Protein AF-A0A952ZZS0-F1 (afdb_monomer)

Radius of gyration: 13.78 Å; Cα contacts (8 Å, |Δi|>4): 61; chains: 1; bounding box: 36×23×42 Å

Secondary structure (DSSP, 8-state):
-HHHHHHHHHHHHHHHHHHHHHHHHHTT-HHHHHHHHHH--TTTS-HHHHHHHHHHHGGGGGG-TTHHHHHHHHHHHHHTSTT--GGGGTT--

pLDDT: mean 91.55, std 8.98, range [62.78, 98.19]

Structure (mmCIF, N/CA/C/O backbone):
data_AF-A0A952ZZS0-F1
#
_entry.id   AF-A0A952ZZS0-F1
#
loop_
_atom_site.group_PDB
_atom_site.id
_atom_site.type_symbol
_atom_site.label_atom_id
_atom_site.label_alt_id
_atom_site.label_comp_id
_atom_site.label_asym_id
_atom_site.label_entity_id
_atom_site.label_seq_id
_atom_site.pdbx_PDB_ins_code
_atom_site.Cartn_x
_atom_site.Cartn_y
_atom_site.Cartn_z
_atom_site.occupancy
_atom_site.B_iso_or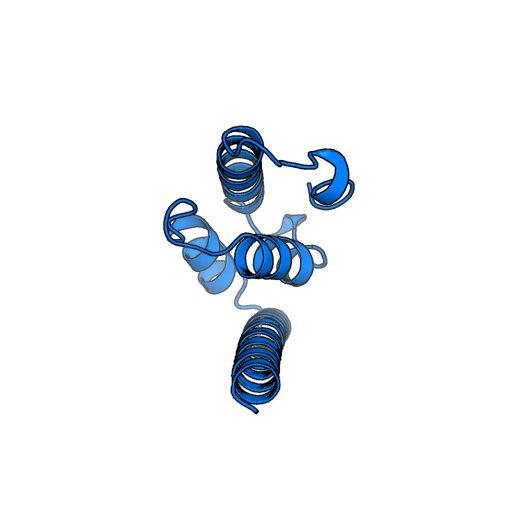_equiv
_atom_site.auth_seq_id
_atom_site.auth_comp_id
_atom_site.auth_asym_id
_atom_site.auth_atom_id
_atom_site.pdbx_PDB_model_num
ATOM 1 N N . MET A 1 1 ? -0.543 -6.631 -29.863 1.00 62.78 1 MET A N 1
ATOM 2 C CA . MET A 1 1 ? -1.884 -7.089 -29.418 1.00 62.78 1 MET A CA 1
ATOM 3 C C . MET A 1 1 ? -1.815 -7.607 -27.982 1.00 62.78 1 MET A C 1
ATOM 5 O O . MET A 1 1 ? -2.723 -7.309 -27.222 1.00 62.78 1 MET A O 1
ATOM 9 N N . GLU A 1 2 ? -0.722 -8.277 -27.597 1.00 65.25 2 GLU A N 1
ATOM 10 C CA . GLU A 1 2 ? -0.440 -8.716 -26.216 1.00 65.25 2 GLU A CA 1
ATOM 11 C C . GLU A 1 2 ? -0.242 -7.563 -25.218 1.00 65.25 2 GLU A C 1
ATOM 13 O O . GLU A 1 2 ? -0.897 -7.570 -24.183 1.00 65.25 2 GLU A O 1
ATOM 18 N N . GLU A 1 3 ? 0.523 -6.518 -25.558 1.00 69.12 3 GLU A N 1
ATOM 19 C CA . GLU A 1 3 ? 0.745 -5.365 -24.655 1.00 69.12 3 GLU A CA 1
ATOM 20 C C . GLU A 1 3 ? -0.561 -4.702 -24.180 1.00 69.12 3 GLU A C 1
ATOM 22 O O . GLU A 1 3 ? -0.736 -4.423 -22.998 1.00 69.12 3 GLU A O 1
ATOM 27 N N . LYS A 1 4 ? -1.539 -4.532 -25.083 1.00 70.31 4 LYS A N 1
ATOM 28 C CA . LYS A 1 4 ? -2.862 -3.990 -24.727 1.00 70.31 4 LYS A CA 1
ATOM 29 C C . LYS A 1 4 ? -3.643 -4.901 -23.779 1.00 70.31 4 LYS A C 1
ATOM 31 O O . LYS A 1 4 ? -4.438 -4.412 -22.986 1.00 70.31 4 LYS A O 1
ATOM 36 N N . MET A 1 5 ? -3.467 -6.219 -23.872 1.00 74.06 5 MET A N 1
ATOM 37 C CA . MET A 1 5 ? -4.163 -7.170 -23.002 1.00 74.06 5 MET A CA 1
ATOM 38 C C . MET A 1 5 ? -3.566 -7.168 -21.588 1.00 74.06 5 MET A C 1
ATOM 40 O O . MET A 1 5 ? -4.304 -7.236 -20.601 1.00 74.06 5 MET A O 1
ATOM 44 N N . GLU A 1 6 ? -2.240 -7.056 -21.484 1.00 72.62 6 GLU A N 1
ATOM 45 C CA . GLU A 1 6 ? -1.541 -6.930 -20.202 1.00 72.62 6 GLU A CA 1
ATOM 46 C C . GLU A 1 6 ? -1.895 -5.620 -19.490 1.00 72.62 6 GLU A C 1
ATOM 48 O O . GLU A 1 6 ? -2.207 -5.641 -18.298 1.00 72.62 6 GLU A O 1
ATOM 53 N N . GLU A 1 7 ? -1.959 -4.507 -20.225 1.00 76.56 7 GLU A N 1
ATOM 54 C CA . GLU A 1 7 ? -2.370 -3.201 -19.698 1.00 76.56 7 GLU A CA 1
ATOM 55 C C . GLU A 1 7 ? -3.805 -3.229 -19.144 1.00 76.56 7 GLU A C 1
ATOM 57 O O . GLU A 1 7 ? -4.040 -2.837 -18.000 1.00 76.56 7 GLU A O 1
ATOM 62 N N . ILE A 1 8 ? -4.755 -3.802 -19.896 1.00 82.12 8 ILE A N 1
ATOM 63 C CA . ILE A 1 8 ? -6.149 -3.979 -19.445 1.00 82.12 8 ILE A CA 1
ATOM 64 C C . ILE A 1 8 ? -6.217 -4.838 -18.175 1.00 82.12 8 ILE A C 1
ATOM 66 O O . ILE A 1 8 ? -7.041 -4.603 -17.288 1.00 82.12 8 ILE A O 1
ATOM 70 N N . THR A 1 9 ? -5.360 -5.852 -18.074 1.00 88.00 9 THR A N 1
ATOM 71 C CA . THR A 1 9 ? -5.325 -6.743 -16.910 1.00 88.00 9 THR A CA 1
ATOM 72 C C . THR A 1 9 ? -4.767 -6.033 -15.681 1.00 88.00 9 THR A C 1
ATOM 74 O O . THR A 1 9 ? -5.290 -6.218 -14.582 1.00 88.00 9 THR A O 1
ATOM 77 N N . LEU A 1 10 ? -3.733 -5.205 -15.847 1.00 89.12 10 LEU A N 1
ATOM 78 C CA . LEU A 1 10 ? -3.184 -4.392 -14.767 1.00 89.12 10 LEU A CA 1
ATOM 79 C C . LEU A 1 10 ? -4.197 -3.353 -14.282 1.00 89.12 10 LEU A C 1
ATOM 81 O O . LEU A 1 10 ? -4.415 -3.255 -13.078 1.00 89.12 10 LEU A O 1
ATOM 85 N N . GLN A 1 11 ? -4.856 -2.639 -15.197 1.00 91.81 11 GLN A N 1
ATOM 86 C CA . GLN A 1 11 ? -5.875 -1.649 -14.846 1.00 91.81 11 GLN A CA 1
ATOM 87 C C . GLN A 1 11 ? -6.982 -2.273 -13.990 1.00 91.81 11 GLN A C 1
ATOM 89 O O . GLN A 1 11 ? -7.266 -1.788 -12.902 1.00 91.81 11 GLN A O 1
ATOM 94 N N . ARG A 1 12 ? -7.517 -3.426 -14.407 1.00 93.31 12 ARG A N 1
ATOM 95 C CA . ARG A 1 12 ? -8.538 -4.146 -13.629 1.00 93.31 12 ARG A CA 1
ATOM 96 C C . ARG A 1 12 ? -8.055 -4.564 -12.243 1.00 93.31 12 ARG A C 1
ATOM 98 O O . ARG A 1 12 ? -8.832 -4.535 -11.297 1.00 93.31 12 ARG 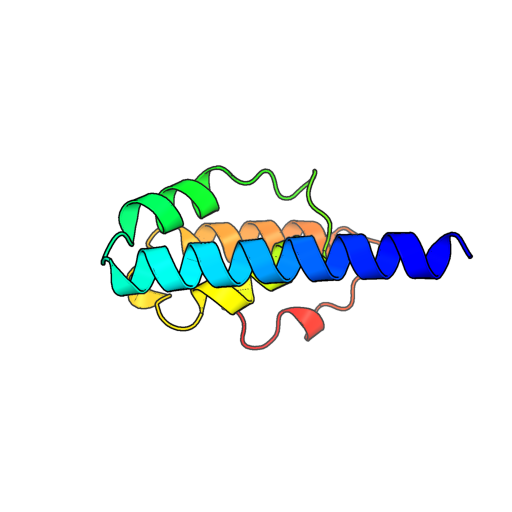A O 1
ATOM 105 N N . LYS A 1 13 ? -6.791 -4.978 -12.108 1.00 93.62 13 LYS A N 1
ATOM 106 C CA . LYS A 1 13 ? -6.214 -5.315 -10.796 1.00 93.62 13 LYS A CA 1
ATOM 107 C C . LYS A 1 13 ? -6.140 -4.093 -9.886 1.00 93.62 13 LYS A C 1
ATOM 109 O O . LYS A 1 13 ? -6.394 -4.225 -8.692 1.00 93.62 13 LYS A O 1
ATOM 114 N N . LEU A 1 14 ? -5.791 -2.934 -10.443 1.00 95.69 14 LEU A N 1
ATOM 115 C CA . LEU A 1 14 ? -5.755 -1.679 -9.702 1.00 95.69 14 LEU A CA 1
ATOM 116 C C . LEU A 1 14 ? -7.158 -1.259 -9.271 1.00 95.69 14 LEU A C 1
ATOM 118 O O . LEU A 1 14 ? -7.342 -0.981 -8.091 1.00 95.69 14 LEU A O 1
ATOM 122 N N . ASP A 1 15 ? -8.136 -1.295 -10.178 1.00 96.69 15 ASP A N 1
ATOM 123 C CA . ASP A 1 15 ? -9.531 -0.957 -9.870 1.00 96.69 15 ASP A CA 1
ATOM 124 C C . ASP A 1 15 ? -10.055 -1.817 -8.710 1.00 96.69 15 ASP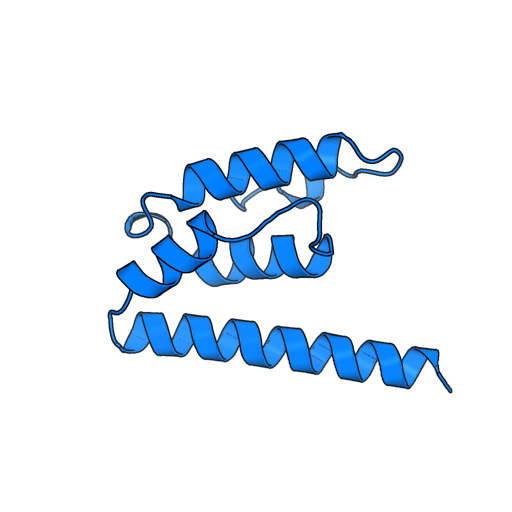 A C 1
ATOM 126 O O . ASP A 1 15 ? -10.506 -1.290 -7.698 1.00 96.69 15 ASP A O 1
ATOM 130 N N . VAL A 1 16 ? -9.861 -3.141 -8.782 1.00 96.62 16 VAL A N 1
ATOM 131 C CA . VAL A 1 16 ? -10.267 -4.071 -7.712 1.00 96.62 16 VAL A CA 1
ATOM 132 C C . VAL A 1 16 ? -9.584 -3.758 -6.377 1.00 96.62 16 VAL A C 1
ATOM 134 O O . VAL A 1 16 ? -10.216 -3.862 -5.328 1.00 96.62 16 VAL A O 1
ATOM 137 N N . LEU A 1 17 ? -8.300 -3.391 -6.388 1.00 97.06 17 LEU A N 1
ATOM 138 C CA . LEU A 1 17 ? -7.574 -3.025 -5.171 1.00 97.06 17 LEU A CA 1
ATOM 139 C C . LEU A 1 17 ? -8.132 -1.740 -4.553 1.00 97.06 17 LEU A C 1
ATOM 141 O O . LEU A 1 17 ? -8.340 -1.697 -3.338 1.00 97.06 17 LEU A O 1
ATOM 145 N N . TYR A 1 18 ? -8.345 -0.704 -5.367 1.00 97.50 18 TYR A N 1
ATOM 146 C CA . TYR A 1 18 ? -8.861 0.577 -4.889 1.00 97.50 18 TYR A CA 1
ATOM 147 C C . TYR A 1 18 ? -10.280 0.427 -4.348 1.00 97.50 18 TYR A C 1
ATOM 149 O O . TYR A 1 18 ? -10.530 0.869 -3.228 1.00 97.50 18 TYR A O 1
ATOM 157 N N . ASP A 1 19 ? -11.155 -0.264 -5.080 1.00 97.69 19 ASP A N 1
ATOM 158 C CA . ASP A 1 19 ? -12.532 -0.525 -4.660 1.00 97.69 19 ASP A CA 1
ATOM 159 C C . ASP A 1 19 ? -12.564 -1.303 -3.339 1.00 97.69 19 ASP A C 1
ATOM 161 O O . ASP A 1 19 ? -13.244 -0.906 -2.396 1.00 97.69 19 ASP A O 1
ATOM 165 N N . ALA A 1 20 ? -11.759 -2.364 -3.209 1.00 97.25 20 ALA A N 1
ATOM 166 C CA . ALA A 1 20 ? -11.733 -3.172 -1.991 1.00 97.25 20 ALA A CA 1
ATOM 167 C C . ALA A 1 20 ? -11.244 -2.389 -0.758 1.00 97.25 20 ALA A C 1
ATOM 169 O O . ALA A 1 20 ? -11.769 -2.570 0.347 1.00 97.25 20 ALA A O 1
ATOM 170 N N . ILE A 1 21 ? -10.236 -1.524 -0.916 1.00 97.75 21 ILE A N 1
ATOM 171 C CA . ILE A 1 21 ? -9.739 -0.684 0.184 1.00 97.75 21 ILE A CA 1
ATOM 172 C C . ILE A 1 21 ? -10.756 0.408 0.534 1.00 97.75 21 ILE A C 1
ATOM 174 O O . ILE A 1 21 ? -11.010 0.631 1.720 1.00 97.75 21 ILE A O 1
ATOM 178 N N . ASP A 1 22 ? -11.364 1.051 -0.464 1.00 97.50 22 ASP A N 1
ATOM 179 C CA . ASP A 1 22 ? -12.383 2.083 -0.260 1.00 97.50 22 ASP A CA 1
ATOM 180 C C . ASP A 1 22 ? -13.621 1.512 0.449 1.00 97.50 22 ASP A C 1
ATOM 182 O O . ASP A 1 22 ? -14.070 2.056 1.461 1.00 97.50 22 ASP A O 1
ATOM 186 N N . ASP A 1 23 ? -14.112 0.352 0.010 1.00 97.94 23 ASP A N 1
ATOM 187 C CA . ASP A 1 23 ? -15.221 -0.351 0.659 1.00 97.94 23 ASP A CA 1
ATOM 188 C C . ASP A 1 23 ? -14.886 -0.746 2.101 1.00 97.94 23 ASP A C 1
ATOM 190 O O . ASP A 1 23 ? -15.699 -0.541 3.009 1.00 97.94 23 ASP A O 1
ATOM 194 N N . SER A 1 24 ? -13.663 -1.227 2.351 1.00 98.06 24 SER A N 1
ATOM 195 C CA . SER A 1 24 ?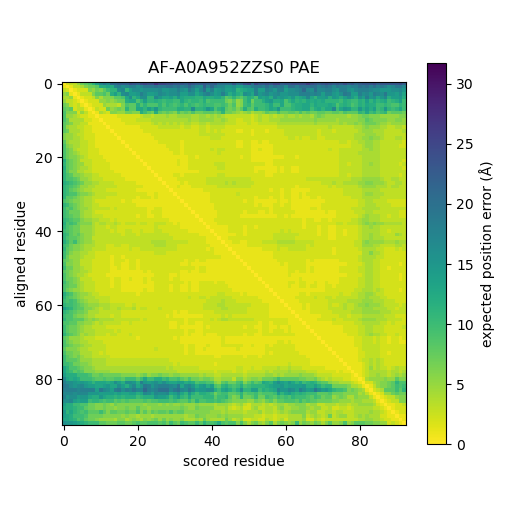 -13.203 -1.531 3.713 1.00 98.06 24 SER A CA 1
ATOM 196 C C . SER A 1 24 ? -13.195 -0.279 4.596 1.00 98.06 24 SER A C 1
ATOM 198 O O . SER A 1 24 ? -13.624 -0.324 5.750 1.00 98.06 24 SER A O 1
ATOM 200 N N . PHE A 1 25 ? -12.758 0.868 4.068 1.00 97.44 25 PHE A N 1
ATOM 201 C CA . PHE A 1 25 ? -12.760 2.131 4.807 1.00 97.44 25 PHE A CA 1
ATOM 202 C C . PHE A 1 25 ? -14.169 2.660 5.071 1.00 97.44 25 PHE A C 1
ATOM 204 O O . PHE A 1 25 ? -14.436 3.103 6.192 1.00 97.44 25 PHE A O 1
ATOM 211 N N . LYS A 1 26 ? -15.084 2.566 4.099 1.00 97.38 26 LYS A N 1
ATOM 212 C CA . LYS A 1 26 ? -16.504 2.916 4.282 1.00 97.38 26 LYS A CA 1
ATOM 213 C C . LYS A 1 26 ? -17.175 2.040 5.337 1.00 97.38 26 LYS A C 1
ATOM 215 O O . LYS A 1 26 ? -17.977 2.543 6.121 1.00 97.38 26 LYS A O 1
ATOM 220 N N . ALA A 1 27 ? -16.815 0.759 5.396 1.00 97.69 27 ALA A N 1
ATOM 221 C CA . ALA A 1 27 ? -17.290 -0.178 6.411 1.00 97.69 27 ALA A CA 1
ATOM 222 C C . ALA A 1 27 ? -16.621 0.010 7.789 1.00 97.69 27 ALA A C 1
ATOM 224 O O . ALA A 1 27 ? -17.039 -0.605 8.770 1.00 97.69 27 ALA A O 1
ATOM 225 N N . GLY A 1 28 ? -15.586 0.851 7.888 1.00 97.50 28 GLY A N 1
ATOM 226 C CA . GLY A 1 28 ? -14.810 1.051 9.111 1.00 97.50 28 GLY A CA 1
ATOM 227 C C . GLY A 1 28 ? -13.842 -0.090 9.439 1.00 97.50 28 GLY A C 1
ATOM 228 O O . GLY A 1 28 ? -13.288 -0.117 10.540 1.00 97.50 28 GLY A O 1
ATOM 229 N N . ASP A 1 29 ? -13.597 -1.007 8.502 1.00 97.38 29 ASP A N 1
ATOM 230 C CA . ASP A 1 29 ? -12.719 -2.163 8.681 1.00 97.38 29 ASP A CA 1
ATOM 231 C C . ASP A 1 29 ? -11.239 -1.820 8.431 1.00 97.38 29 ASP A C 1
ATOM 233 O O . ASP A 1 29 ? -10.545 -2.372 7.575 1.00 97.38 29 ASP A O 1
ATOM 237 N N . PHE A 1 30 ? -10.724 -0.874 9.218 1.00 97.69 30 PHE A N 1
ATOM 238 C CA . PHE A 1 30 ? -9.314 -0.476 9.160 1.00 97.69 30 PHE A CA 1
ATOM 239 C C . PHE A 1 30 ? -8.378 -1.617 9.569 1.00 97.69 30 PHE A C 1
ATOM 241 O O . PHE A 1 30 ? -7.252 -1.696 9.086 1.00 97.69 30 PHE A O 1
ATOM 248 N N . LYS A 1 31 ? -8.843 -2.522 10.438 1.00 97.62 31 LYS A N 1
ATOM 249 C CA . LYS A 1 31 ? -8.036 -3.624 10.968 1.00 97.62 31 LYS A CA 1
ATOM 250 C C . LYS A 1 31 ? -7.699 -4.647 9.887 1.00 97.62 31 LYS A C 1
ATOM 252 O O . LYS A 1 31 ? -6.566 -5.126 9.850 1.00 97.62 31 LYS A O 1
ATOM 257 N N . SER A 1 32 ? -8.644 -4.985 9.011 1.00 97.00 32 SER A N 1
ATOM 258 C CA . SER A 1 32 ? -8.367 -5.890 7.892 1.00 97.00 32 SER A CA 1
ATOM 259 C C . SER A 1 32 ? -7.367 -5.285 6.911 1.00 97.00 32 SER A C 1
ATOM 261 O O . SER A 1 32 ? -6.408 -5.960 6.536 1.00 97.00 32 SER A O 1
ATOM 263 N N . VAL A 1 33 ? -7.517 -4.000 6.567 1.00 97.88 33 VAL A N 1
ATOM 264 C CA . VAL A 1 33 ? -6.565 -3.292 5.692 1.00 97.88 33 VAL A CA 1
ATOM 265 C C . VAL A 1 33 ? -5.174 -3.215 6.329 1.00 97.88 33 VAL A C 1
ATOM 267 O O . VAL A 1 33 ? -4.168 -3.458 5.668 1.00 97.88 33 VAL A O 1
ATOM 270 N N . ASP A 1 34 ? -5.090 -2.941 7.628 1.00 98.19 34 ASP A N 1
ATOM 271 C CA . ASP A 1 34 ? -3.812 -2.877 8.338 1.00 98.19 34 ASP A CA 1
ATOM 272 C C . ASP A 1 34 ? -3.101 -4.245 8.387 1.00 98.19 34 ASP A C 1
ATOM 274 O O . ASP A 1 34 ? -1.896 -4.354 8.135 1.00 98.19 34 ASP A O 1
ATOM 278 N N . ASN A 1 35 ? -3.858 -5.323 8.615 1.00 97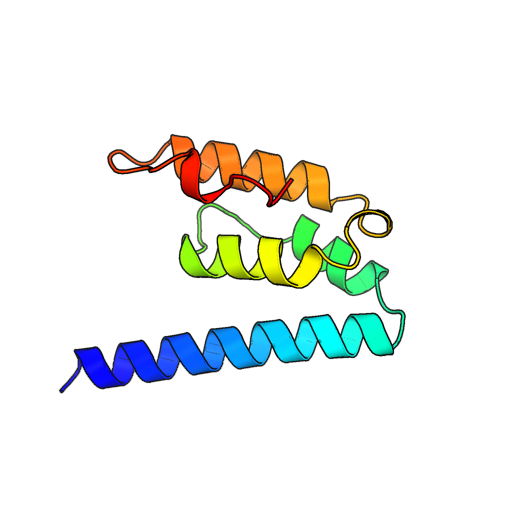.62 35 ASN A N 1
ATOM 279 C CA . ASN A 1 35 ? -3.337 -6.690 8.555 1.00 97.62 35 ASN A CA 1
ATOM 280 C C . ASN A 1 35 ? -2.898 -7.091 7.141 1.00 97.62 35 ASN A C 1
ATOM 282 O O . ASN A 1 35 ? -1.886 -7.781 6.995 1.00 97.62 35 ASN A O 1
ATOM 286 N N . LEU A 1 36 ? -3.619 -6.646 6.108 1.00 96.94 36 LEU A N 1
ATOM 287 C CA . LEU A 1 36 ? -3.211 -6.819 4.715 1.00 96.94 36 LEU A CA 1
ATOM 288 C C . LEU A 1 36 ? -1.835 -6.182 4.488 1.00 96.94 36 LEU A C 1
ATOM 290 O O . LEU A 1 36 ? -0.913 -6.869 4.049 1.00 96.94 36 LEU A O 1
ATOM 294 N N . LEU A 1 37 ? -1.653 -4.912 4.871 1.00 97.56 37 LEU A N 1
ATOM 295 C CA . LEU A 1 37 ? -0.368 -4.214 4.731 1.00 97.56 37 LEU A CA 1
ATOM 296 C C . LEU A 1 37 ? 0.771 -4.925 5.463 1.00 97.56 37 LEU A C 1
ATOM 298 O O . LEU A 1 37 ? 1.889 -4.999 4.950 1.00 97.56 37 LEU A O 1
ATOM 302 N N . LYS A 1 38 ? 0.500 -5.477 6.648 1.00 97.69 38 LYS A N 1
ATOM 303 C CA . LYS A 1 38 ? 1.464 -6.287 7.399 1.00 97.69 38 LYS A CA 1
ATOM 304 C C . LYS A 1 38 ? 1.872 -7.548 6.628 1.00 97.69 38 LYS A C 1
ATOM 306 O O . LYS A 1 38 ? 3.062 -7.868 6.577 1.00 97.69 38 LYS A O 1
ATOM 311 N N . GLY A 1 39 ? 0.906 -8.232 6.017 1.00 96.88 39 GLY A N 1
ATOM 312 C CA . GLY A 1 39 ? 1.084 -9.519 5.344 1.00 96.88 39 GLY A CA 1
ATOM 313 C C . GLY A 1 39 ? 1.739 -9.467 3.961 1.00 96.88 39 GLY A C 1
ATOM 314 O O . GLY A 1 39 ? 2.282 -10.481 3.531 1.00 96.88 39 GLY A O 1
ATOM 315 N N . ILE A 1 40 ? 1.727 -8.318 3.276 1.00 96.69 40 ILE A N 1
ATOM 316 C CA . ILE A 1 40 ? 2.312 -8.198 1.930 1.00 96.69 40 ILE A CA 1
ATOM 317 C C . ILE A 1 40 ? 3.822 -8.489 1.951 1.00 96.69 40 ILE A C 1
ATOM 319 O O . ILE A 1 40 ? 4.586 -7.886 2.714 1.00 96.69 40 ILE A O 1
ATOM 323 N N . ASP A 1 41 ? 4.252 -9.390 1.064 1.00 96.38 41 ASP A N 1
ATOM 324 C CA . ASP A 1 41 ? 5.658 -9.661 0.759 1.00 96.38 41 ASP A CA 1
ATOM 325 C C . ASP A 1 41 ? 6.133 -8.724 -0.359 1.00 96.38 41 ASP A C 1
ATOM 327 O O . ASP A 1 41 ? 5.930 -8.981 -1.546 1.00 96.38 41 ASP A O 1
ATOM 331 N N . VAL A 1 42 ? 6.783 -7.623 0.027 1.00 95.62 42 VAL A N 1
ATOM 332 C CA . VAL A 1 42 ? 7.186 -6.556 -0.905 1.00 95.62 42 VAL A CA 1
ATOM 333 C C . VAL A 1 42 ? 8.127 -7.026 -2.019 1.00 95.62 42 VAL A C 1
ATOM 335 O O . VAL A 1 42 ? 8.162 -6.410 -3.076 1.00 95.62 42 VAL A O 1
ATOM 338 N N . LYS A 1 43 ? 8.851 -8.135 -1.822 1.00 94.00 43 LYS A N 1
ATOM 339 C CA . LYS A 1 43 ? 9.806 -8.665 -2.809 1.00 94.00 43 LYS A CA 1
ATOM 340 C C . LYS A 1 43 ? 9.127 -9.372 -3.978 1.00 94.00 43 LYS A C 1
ATOM 342 O O . LYS A 1 43 ? 9.724 -9.513 -5.041 1.00 94.00 43 LYS A O 1
ATOM 347 N N . LYS A 1 44 ? 7.906 -9.867 -3.766 1.00 93.94 44 LYS A N 1
ATOM 348 C CA . LYS A 1 44 ? 7.126 -10.600 -4.776 1.00 93.94 44 LYS A CA 1
ATOM 349 C C . LYS A 1 44 ? 6.143 -9.710 -5.519 1.00 93.94 44 LYS A C 1
ATOM 351 O O . LYS A 1 44 ? 5.605 -10.123 -6.542 1.00 93.94 44 LYS A O 1
ATOM 356 N N . GLU A 1 45 ? 5.920 -8.505 -5.013 1.00 93.44 45 GLU A N 1
ATOM 357 C CA . GLU A 1 45 ? 5.004 -7.551 -5.609 1.00 93.44 45 GLU A CA 1
ATOM 358 C C . GLU A 1 45 ? 5.693 -6.658 -6.643 1.00 93.44 45 GLU A C 1
ATOM 360 O O . GLU A 1 45 ? 6.870 -6.285 -6.543 1.00 93.44 45 GLU A O 1
ATOM 365 N N . SER A 1 46 ? 4.924 -6.288 -7.665 1.00 92.25 46 SER A N 1
ATOM 366 C CA . SER A 1 46 ? 5.363 -5.280 -8.629 1.00 92.25 46 SER A CA 1
ATOM 367 C C . SER A 1 46 ? 5.396 -3.895 -7.977 1.00 92.25 46 SER A C 1
ATOM 369 O O . SER A 1 46 ? 4.592 -3.602 -7.090 1.00 92.25 46 SER A O 1
ATOM 371 N N . VAL A 1 47 ? 6.278 -3.007 -8.453 1.00 91.81 47 VAL A N 1
ATOM 372 C CA . VAL A 1 47 ? 6.352 -1.622 -7.947 1.00 91.81 47 VAL A CA 1
ATOM 373 C C . VAL A 1 47 ? 4.994 -0.932 -8.059 1.00 91.81 47 VAL A C 1
ATOM 375 O O . VAL A 1 47 ? 4.555 -0.303 -7.104 1.00 91.81 47 VAL A O 1
ATOM 378 N N . THR A 1 48 ? 4.296 -1.109 -9.182 1.00 92.94 48 THR A N 1
ATOM 379 C CA . THR A 1 48 ? 2.970 -0.524 -9.410 1.00 92.94 48 THR A CA 1
ATOM 380 C C . THR A 1 48 ? 1.966 -0.930 -8.335 1.00 92.94 48 THR A C 1
ATOM 382 O O . THR A 1 48 ? 1.260 -0.073 -7.814 1.00 92.94 48 THR A O 1
ATOM 385 N N . MET A 1 49 ? 1.934 -2.209 -7.949 1.00 95.38 49 MET A N 1
ATOM 386 C CA . MET A 1 49 ? 1.039 -2.678 -6.886 1.00 95.38 49 MET A CA 1
ATOM 387 C C . MET A 1 49 ? 1.437 -2.113 -5.520 1.00 95.38 49 MET A C 1
ATOM 389 O O . MET A 1 49 ? 0.573 -1.666 -4.773 1.00 95.38 49 MET A O 1
ATOM 393 N N . LEU A 1 50 ? 2.735 -2.067 -5.201 1.00 95.44 50 LEU A N 1
ATOM 394 C CA . LEU A 1 50 ? 3.221 -1.475 -3.948 1.00 95.44 50 LEU A CA 1
ATOM 395 C C . LEU A 1 50 ? 2.832 0.001 -3.815 1.00 95.44 50 LEU A C 1
ATOM 397 O O . LEU A 1 50 ? 2.376 0.423 -2.751 1.00 95.44 50 LEU A O 1
ATOM 401 N N . LEU A 1 51 ? 2.967 0.766 -4.900 1.00 95.06 51 LEU A N 1
ATOM 402 C CA . LEU A 1 51 ? 2.520 2.155 -4.955 1.00 95.06 51 LEU A CA 1
ATOM 403 C C . LEU A 1 51 ? 1.004 2.248 -4.799 1.00 95.06 51 LEU A C 1
ATOM 405 O O . LEU A 1 51 ? 0.540 3.042 -3.990 1.00 95.06 51 LEU A O 1
ATOM 409 N N . ALA A 1 52 ? 0.241 1.392 -5.482 1.00 96.50 52 ALA A N 1
ATOM 410 C CA . ALA A 1 52 ? -1.213 1.365 -5.362 1.00 96.50 52 ALA A CA 1
ATOM 411 C C . ALA A 1 52 ? -1.673 1.120 -3.916 1.00 96.50 52 ALA A C 1
ATOM 413 O O . ALA A 1 52 ? -2.528 1.851 -3.424 1.00 96.50 52 ALA A O 1
ATOM 414 N N . TYR A 1 53 ? -1.057 0.180 -3.188 1.00 97.62 53 TYR A N 1
ATOM 415 C CA . TYR A 1 53 ? -1.348 -0.024 -1.763 1.00 97.62 53 TYR A CA 1
ATOM 416 C C . TYR A 1 53 ? -1.045 1.221 -0.919 1.00 97.62 53 TYR A C 1
ATOM 418 O O . TYR A 1 53 ? -1.846 1.600 -0.061 1.00 97.62 53 TYR A O 1
ATOM 426 N N . LEU A 1 54 ? 0.098 1.880 -1.139 1.00 97.38 54 LEU A N 1
ATOM 427 C CA . LEU A 1 54 ? 0.453 3.096 -0.403 1.00 97.38 54 LEU A CA 1
ATOM 428 C C . LEU A 1 54 ? -0.510 4.249 -0.703 1.00 97.38 54 LEU A C 1
ATOM 430 O O . LEU A 1 54 ? -0.946 4.929 0.229 1.00 97.38 54 LEU A O 1
ATOM 434 N N . THR A 1 55 ? -0.869 4.442 -1.969 1.00 97.00 55 THR A N 1
ATOM 435 C CA . THR A 1 55 ? -1.802 5.478 -2.417 1.00 97.00 55 THR A CA 1
ATOM 436 C C . THR A 1 55 ? -3.206 5.226 -1.881 1.00 97.00 55 THR A C 1
ATOM 438 O O . THR A 1 55 ? -3.776 6.109 -1.242 1.00 97.00 55 THR A O 1
ATOM 441 N N . ALA A 1 56 ? -3.741 4.015 -2.058 1.00 97.50 56 ALA A N 1
ATOM 442 C CA . ALA A 1 56 ? -5.087 3.649 -1.617 1.00 97.50 56 ALA A CA 1
ATOM 443 C C . ALA A 1 56 ? -5.268 3.809 -0.102 1.00 97.50 56 ALA A C 1
ATOM 445 O O . ALA A 1 56 ? -6.338 4.180 0.371 1.00 97.50 56 ALA A O 1
ATOM 446 N N . THR A 1 57 ? -4.209 3.573 0.675 1.00 97.75 57 THR A N 1
ATOM 447 C CA . THR A 1 57 ? -4.259 3.655 2.141 1.00 97.75 57 THR A CA 1
ATOM 448 C C . THR A 1 57 ? -3.901 5.026 2.710 1.00 97.75 57 THR A C 1
ATOM 450 O O . THR A 1 57 ? -4.043 5.247 3.915 1.00 97.75 57 THR A O 1
ATOM 453 N N . LEU A 1 58 ? -3.457 5.967 1.872 1.00 96.50 58 LEU A N 1
ATOM 454 C CA . LEU A 1 58 ? -3.057 7.309 2.295 1.00 96.50 58 LEU A CA 1
ATOM 455 C C . LEU A 1 58 ? -4.175 8.08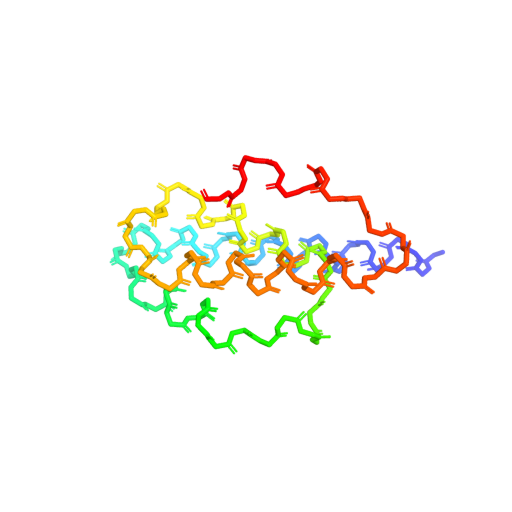0 3.033 1.00 96.50 58 LEU A C 1
ATOM 457 O O . LEU A 1 58 ? -3.872 8.657 4.083 1.00 96.50 58 LEU A O 1
ATOM 461 N N . PRO A 1 59 ? -5.454 8.057 2.590 1.00 95.62 59 PRO A N 1
ATOM 462 C CA . PRO A 1 59 ? -6.531 8.813 3.238 1.00 95.62 59 PRO A CA 1
ATOM 463 C C . PRO A 1 59 ? -6.837 8.387 4.675 1.00 95.62 59 PRO A C 1
ATOM 465 O O . PRO A 1 59 ? -7.455 9.149 5.408 1.00 95.62 59 PRO A O 1
ATOM 468 N N . ALA A 1 60 ? -6.426 7.185 5.087 1.00 96.25 60 ALA A N 1
ATOM 469 C CA . ALA A 1 60 ? -6.670 6.654 6.427 1.00 96.25 60 ALA A CA 1
ATOM 470 C C . ALA A 1 60 ? -5.373 6.288 7.162 1.00 96.25 60 ALA A C 1
ATOM 472 O O . ALA A 1 60 ? -5.407 5.534 8.135 1.00 96.25 60 ALA A O 1
ATOM 473 N N . LYS A 1 61 ? -4.223 6.823 6.730 1.00 95.69 61 LYS A N 1
ATOM 474 C CA . LYS A 1 61 ? -2.899 6.414 7.226 1.00 95.69 61 LYS A CA 1
ATOM 475 C C . LYS A 1 61 ? -2.741 6.455 8.747 1.00 95.69 61 LYS A C 1
ATOM 477 O O . LYS A 1 61 ? -2.057 5.611 9.309 1.00 95.69 61 LYS A O 1
ATOM 482 N N . TRP A 1 62 ? -3.406 7.393 9.423 1.00 95.69 62 TRP A N 1
ATOM 483 C CA . TRP A 1 62 ? -3.359 7.533 10.884 1.00 95.69 62 TRP A CA 1
ATOM 484 C C . TRP A 1 62 ? -4.112 6.433 11.648 1.00 95.69 62 TRP A C 1
ATOM 486 O O . TRP A 1 62 ? -3.977 6.349 12.864 1.00 95.69 62 TRP A O 1
ATOM 496 N N . LYS A 1 63 ? -4.911 5.605 10.963 1.00 96.56 63 LYS A N 1
ATOM 497 C CA . LYS A 1 63 ? -5.623 4.452 11.540 1.00 96.56 63 LYS A CA 1
ATOM 498 C C . LYS A 1 63 ? -4.937 3.111 11.258 1.00 96.56 63 LYS A C 1
ATOM 500 O O . LYS A 1 63 ? -5.441 2.083 11.696 1.00 96.56 63 LYS A O 1
ATOM 505 N N . LEU A 1 64 ? -3.836 3.115 10.506 1.00 97.25 64 LEU A N 1
ATOM 506 C CA . LEU A 1 64 ? -3.157 1.914 10.020 1.00 97.25 64 LEU A CA 1
ATOM 507 C C . LEU A 1 64 ? -1.773 1.811 10.669 1.00 97.25 64 LEU A C 1
ATOM 509 O O . LEU A 1 64 ? -0.785 2.342 10.156 1.00 97.25 64 L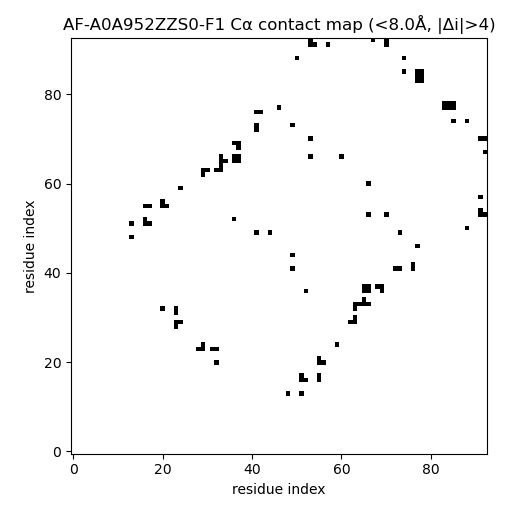EU A O 1
ATOM 513 N N . GLU A 1 65 ? -1.710 1.154 11.826 1.00 97.31 65 GLU A N 1
ATOM 514 C CA . GLU A 1 65 ? -0.505 1.057 12.659 1.00 97.31 65 GLU A CA 1
ATOM 515 C C . GLU A 1 65 ? 0.697 0.466 11.904 1.00 97.31 65 GLU A C 1
ATOM 517 O O . GLU A 1 65 ? 1.833 0.919 12.070 1.00 97.31 65 GLU A O 1
ATOM 522 N N . HIS A 1 66 ? 0.462 -0.510 11.024 1.00 97.94 66 HIS A N 1
ATOM 523 C CA . HIS A 1 66 ? 1.511 -1.181 10.261 1.00 97.94 66 HIS A CA 1
ATOM 524 C C . HIS A 1 66 ? 1.875 -0.444 8.966 1.00 97.94 66 HIS A C 1
ATOM 526 O O . HIS A 1 66 ? 2.872 -0.806 8.331 1.00 97.94 66 HIS A O 1
ATOM 532 N N . ARG A 1 67 ? 1.145 0.612 8.572 1.00 97.38 67 ARG A N 1
ATOM 533 C CA . ARG A 1 67 ? 1.399 1.330 7.311 1.00 97.38 67 ARG A CA 1
ATOM 534 C C . ARG A 1 67 ? 2.794 1.940 7.255 1.00 97.38 67 ARG A C 1
ATOM 536 O O . ARG A 1 67 ? 3.456 1.828 6.228 1.00 97.38 67 ARG A O 1
ATOM 543 N N . LYS A 1 68 ? 3.281 2.518 8.357 1.00 96.56 68 LYS A N 1
ATOM 544 C CA . LYS A 1 68 ? 4.651 3.057 8.422 1.00 96.56 68 LYS A CA 1
ATOM 545 C C . LYS A 1 68 ? 5.698 1.963 8.192 1.00 96.56 68 LYS A C 1
ATOM 547 O O . LYS A 1 68 ? 6.643 2.154 7.434 1.00 96.56 68 LYS A O 1
ATOM 552 N N . GLY A 1 69 ? 5.514 0.796 8.813 1.00 96.88 69 GLY A N 1
ATOM 553 C CA . GLY A 1 69 ? 6.392 -0.356 8.601 1.00 96.88 69 GLY A CA 1
ATOM 554 C C . GLY A 1 69 ? 6.326 -0.876 7.164 1.00 96.88 69 GLY A C 1
ATOM 555 O O . GLY A 1 69 ? 7.351 -1.214 6.578 1.00 96.88 69 GLY A O 1
ATOM 556 N N . PHE A 1 70 ? 5.134 -0.894 6.567 1.00 97.81 70 PHE A N 1
ATOM 557 C CA . PHE A 1 70 ? 4.958 -1.229 5.159 1.00 97.81 70 PHE A CA 1
ATOM 558 C C . PHE A 1 70 ? 5.686 -0.241 4.235 1.00 97.81 70 PHE A C 1
ATOM 560 O O . PHE A 1 70 ? 6.452 -0.693 3.387 1.00 97.81 70 PHE A O 1
ATOM 567 N N . PHE A 1 71 ? 5.543 1.071 4.448 1.00 97.25 71 PHE A N 1
ATOM 568 C CA . PHE A 1 71 ? 6.255 2.100 3.681 1.00 97.25 71 PHE A CA 1
ATOM 569 C C . PHE A 1 71 ? 7.773 1.894 3.708 1.00 97.25 71 PHE A C 1
ATOM 571 O O . PHE A 1 71 ? 8.404 1.874 2.655 1.00 97.25 71 PHE A O 1
ATOM 578 N N . GLU A 1 72 ? 8.368 1.654 4.880 1.00 96.19 72 GLU A N 1
ATOM 579 C CA . GLU A 1 72 ? 9.816 1.420 4.972 1.00 96.19 72 GLU A CA 1
ATOM 580 C C . GLU A 1 72 ? 10.256 0.146 4.239 1.00 96.19 72 GLU A C 1
ATOM 582 O O . GLU A 1 72 ? 11.288 0.150 3.565 1.00 96.19 72 GLU A O 1
ATOM 587 N N . ARG A 1 73 ? 9.462 -0.935 4.297 1.00 96.56 73 ARG A N 1
ATOM 588 C CA . ARG A 1 73 ? 9.742 -2.154 3.518 1.00 96.56 73 ARG A CA 1
ATOM 589 C C . ARG A 1 73 ? 9.703 -1.880 2.014 1.00 96.56 73 ARG A C 1
ATOM 591 O O . ARG A 1 73 ? 10.608 -2.309 1.303 1.00 96.56 73 ARG A O 1
ATOM 598 N N . VAL A 1 74 ? 8.698 -1.141 1.536 1.00 95.75 74 VAL A N 1
ATOM 599 C CA . VAL A 1 74 ? 8.586 -0.736 0.123 1.00 95.75 74 VAL A CA 1
ATOM 600 C C . VAL A 1 74 ? 9.762 0.149 -0.285 1.00 95.75 74 VAL A C 1
ATOM 602 O O . VAL A 1 74 ? 10.362 -0.062 -1.337 1.00 95.75 74 VAL A O 1
ATOM 605 N N . ARG A 1 75 ? 10.143 1.107 0.562 1.00 94.25 75 ARG A N 1
ATOM 606 C CA . ARG A 1 75 ? 11.266 2.014 0.320 1.00 94.25 75 ARG A CA 1
ATOM 607 C C . ARG A 1 75 ? 12.589 1.276 0.172 1.00 94.25 75 ARG A C 1
ATOM 609 O O . ARG A 1 75 ? 13.359 1.596 -0.736 1.00 94.25 75 ARG A O 1
ATOM 616 N N . GLN A 1 76 ? 12.855 0.307 1.045 1.00 93.06 76 GLN A N 1
ATOM 617 C CA . GLN A 1 76 ? 14.053 -0.531 0.978 1.00 93.06 76 GLN A CA 1
ATOM 618 C C . GLN A 1 76 ? 14.065 -1.382 -0.293 1.00 93.06 76 GLN A C 1
ATOM 620 O O . GLN A 1 76 ? 15.070 -1.400 -0.999 1.00 93.06 76 GLN A O 1
ATOM 625 N N . GLU A 1 77 ? 12.940 -2.027 -0.606 1.00 92.44 77 GLU A N 1
ATOM 626 C CA . GLU A 1 77 ? 12.788 -2.853 -1.803 1.00 92.44 77 GLU A CA 1
ATOM 627 C C . GLU A 1 77 ? 13.013 -2.043 -3.082 1.00 92.44 77 GLU A C 1
ATOM 629 O O . GLU A 1 77 ? 13.862 -2.407 -3.892 1.00 92.44 77 GLU A O 1
ATOM 634 N N . ILE A 1 78 ? 12.332 -0.905 -3.244 1.00 90.50 78 ILE A N 1
ATOM 635 C CA . ILE A 1 78 ? 12.509 -0.046 -4.420 1.00 90.50 78 ILE A CA 1
ATOM 636 C C . ILE A 1 78 ? 13.955 0.431 -4.501 1.00 90.50 78 ILE A C 1
ATOM 638 O O . ILE A 1 78 ? 14.568 0.263 -5.544 1.00 90.50 78 ILE A O 1
ATOM 642 N N . SER A 1 79 ? 14.537 0.923 -3.403 1.00 88.38 79 SER A N 1
ATOM 643 C CA . SER A 1 79 ? 15.925 1.418 -3.383 1.00 88.38 79 SER A CA 1
ATOM 644 C C . SER A 1 79 ? 16.979 0.360 -3.723 1.00 88.38 79 SER A C 1
ATOM 646 O O . SER A 1 79 ? 18.115 0.724 -4.016 1.00 88.38 79 SER A O 1
ATOM 648 N N . SER A 1 80 ? 16.638 -0.927 -3.630 1.00 87.62 80 SER A N 1
ATOM 649 C CA . SER A 1 80 ? 17.535 -2.031 -3.976 1.00 87.62 80 SER A CA 1
ATOM 650 C C . SER A 1 80 ? 17.577 -2.336 -5.479 1.00 87.62 80 SER A C 1
ATOM 652 O O . SER A 1 80 ? 18.450 -3.080 -5.925 1.00 87.62 80 SER A O 1
ATOM 654 N N . ARG A 1 81 ? 16.661 -1.761 -6.272 1.00 84.25 81 ARG A N 1
ATOM 655 C CA . ARG A 1 81 ? 16.562 -2.006 -7.716 1.00 84.25 81 ARG A CA 1
ATOM 656 C C . ARG A 1 81 ? 17.478 -1.043 -8.492 1.00 84.25 81 ARG A C 1
ATOM 658 O O . ARG A 1 81 ? 17.494 0.146 -8.180 1.00 84.25 81 ARG A O 1
ATOM 665 N N . PRO A 1 82 ? 18.215 -1.515 -9.514 1.00 73.81 82 PRO A N 1
ATOM 666 C CA . PRO A 1 82 ? 19.226 -0.714 -10.218 1.00 73.81 82 PRO A CA 1
ATOM 667 C C . PRO A 1 82 ? 18.679 0.554 -10.900 1.00 73.81 82 PRO A C 1
ATOM 669 O O . PRO A 1 82 ? 19.392 1.550 -10.952 1.00 73.81 82 PRO A O 1
ATOM 672 N N . ASP A 1 83 ? 17.407 0.559 -11.317 1.00 71.56 83 ASP A N 1
ATOM 673 C CA . ASP A 1 83 ? 16.744 1.698 -11.982 1.00 71.56 83 ASP A CA 1
ATOM 674 C C . ASP A 1 83 ? 15.759 2.451 -11.068 1.00 71.56 83 ASP A C 1
ATOM 676 O O . ASP A 1 83 ? 14.793 3.072 -11.518 1.00 71.56 83 ASP A O 1
ATOM 680 N N . SER A 1 84 ? 15.938 2.358 -9.748 1.00 67.69 84 SER A N 1
ATOM 681 C CA . SER A 1 84 ? 14.959 2.893 -8.806 1.00 67.69 84 SER A CA 1
ATOM 682 C C . SER A 1 84 ? 14.942 4.422 -8.776 1.00 67.69 84 SER A C 1
ATOM 684 O O . SER A 1 84 ? 15.892 5.056 -8.308 1.00 67.69 84 SER A O 1
ATOM 686 N N . ASN A 1 85 ? 13.828 5.024 -9.193 1.00 75.62 85 ASN A N 1
ATOM 687 C CA . ASN A 1 85 ? 13.557 6.430 -8.924 1.00 75.62 85 ASN A CA 1
ATOM 688 C C . ASN A 1 85 ? 12.955 6.565 -7.517 1.00 75.62 85 ASN A C 1
ATOM 690 O O . ASN A 1 85 ? 11.767 6.319 -7.320 1.00 75.62 85 ASN A O 1
ATOM 694 N N . LYS A 1 86 ? 13.775 6.938 -6.528 1.00 69.75 86 LYS A N 1
ATOM 695 C CA . LYS A 1 86 ? 13.336 7.099 -5.129 1.00 69.75 86 LYS A CA 1
ATOM 696 C C . LYS A 1 86 ? 12.276 8.189 -4.955 1.00 69.75 86 LYS A C 1
ATOM 698 O O . LYS A 1 86 ? 11.508 8.119 -3.997 1.00 69.75 86 LYS A O 1
ATOM 703 N N . ASP A 1 87 ? 12.192 9.133 -5.889 1.00 81.50 87 ASP A N 1
ATOM 704 C CA . ASP A 1 87 ? 11.220 10.225 -5.836 1.00 81.50 87 ASP A CA 1
ATOM 705 C C . ASP A 1 87 ? 9.784 9.728 -6.043 1.00 81.50 87 ASP A C 1
ATOM 707 O O . ASP A 1 87 ? 8.839 10.401 -5.638 1.00 81.50 87 ASP A O 1
ATOM 711 N N . ILE A 1 88 ? 9.599 8.512 -6.580 1.00 85.19 88 ILE A N 1
ATOM 712 C CA . ILE A 1 88 ? 8.273 7.907 -6.780 1.00 85.19 88 ILE A CA 1
ATOM 713 C C . ILE A 1 88 ? 7.516 7.643 -5.468 1.00 85.19 88 ILE A C 1
ATOM 715 O O . ILE A 1 88 ? 6.306 7.441 -5.484 1.00 85.19 88 ILE A O 1
ATOM 719 N N . LEU A 1 89 ? 8.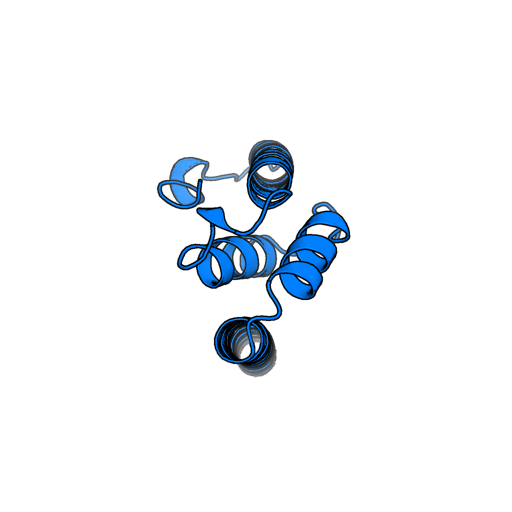220 7.636 -4.331 1.00 88.25 89 LEU A N 1
ATOM 720 C CA . LEU A 1 89 ? 7.632 7.455 -3.001 1.00 88.25 89 LEU A CA 1
ATOM 721 C C . LEU A 1 89 ? 7.324 8.769 -2.280 1.00 88.25 89 LEU A C 1
ATOM 723 O O . LEU A 1 89 ? 6.775 8.737 -1.180 1.00 88.25 89 LEU A O 1
ATOM 727 N N . SER A 1 90 ? 7.691 9.909 -2.865 1.00 86.81 90 SER A N 1
ATOM 728 C CA 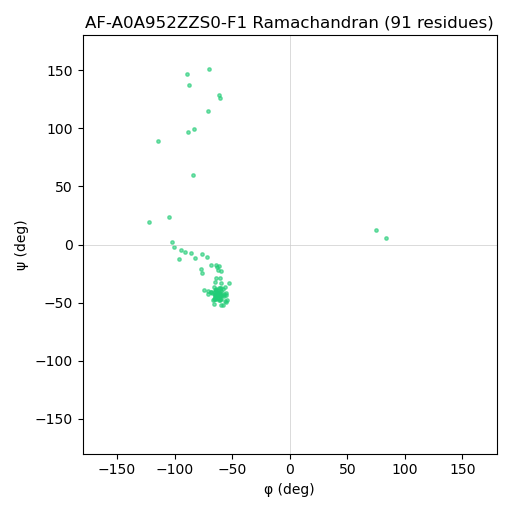. SER A 1 90 ? 7.491 11.216 -2.246 1.00 86.81 90 SER A CA 1
ATOM 729 C C . SER A 1 90 ? 6.003 11.485 -1.997 1.00 86.81 90 SER A C 1
ATOM 731 O O . SER A 1 90 ? 5.190 11.388 -2.917 1.00 86.81 90 SER A O 1
ATOM 733 N N . GLY A 1 91 ? 5.638 11.813 -0.754 1.00 88.44 91 GLY A N 1
ATOM 734 C CA . GLY A 1 91 ? 4.258 12.101 -0.356 1.00 88.44 91 GLY A CA 1
ATOM 735 C C . GLY A 1 91 ? 3.413 10.865 -0.032 1.00 88.44 91 GLY A C 1
ATOM 736 O O . GLY A 1 91 ? 2.212 11.003 0.214 1.00 88.44 91 GLY A O 1
ATOM 737 N N . LEU A 1 92 ? 4.010 9.667 -0.022 1.00 89.94 92 LEU A N 1
ATOM 738 C CA . LEU A 1 92 ? 3.330 8.410 0.303 1.00 89.94 92 LEU A CA 1
ATOM 739 C C . LEU A 1 92 ? 3.617 7.898 1.725 1.00 89.94 92 LEU A C 1
ATOM 741 O O . LEU A 1 92 ? 3.096 6.842 2.100 1.00 89.94 92 LEU A O 1
ATOM 745 N N . GLU A 1 93 ? 4.387 8.628 2.534 1.00 84.00 93 GLU A N 1
ATOM 746 C CA . GLU A 1 93 ? 4.715 8.284 3.928 1.00 84.00 93 GLU A CA 1
ATOM 747 C C . GLU A 1 93 ? 3.541 8.350 4.922 1.00 84.00 93 GLU A C 1
ATOM 749 O O . GLU A 1 93 ? 2.661 9.248 4.848 1.00 84.00 93 GLU A O 1
#

Sequence (93 aa):
MEEKMEEITLQRKLDVLYDAIDDSFKAGDFKSVDNLLKGIDVKKESVTMLLAYLTATLPAKWKLEHRKGFFERVRQEISSRPDSNKDILSGLE

Mean predicted aligned error: 4.28 Å

Nearest PDB structures (foldseek):
  5vbg-assembly1_A  TM=5.099E-01  e=4.522E+00  Haemophilus influenzae Rd KW20

Foldseek 3Di:
DVVVVVVVVVVVVLVVLLVVLVVCVVVVVLVVLLVVLVPDDLLPDDLVVLLSSLVSCLVPVVSRPCSVVSLVNNLVNLVVDPPRDSCSCPPSD

Solvent-accessible surface area (backbone atoms only — not comparable to full-atom values): 5468 Å² total; per-residue (Å²): 118,64,68,63,53,54,50,55,51,50,51,53,53,49,52,54,51,47,51,53,51,50,51,30,56,76,71,64,41,43,66,61,55,26,50,49,47,60,67,60,60,65,88,81,49,53,69,70,56,56,51,47,54,39,58,65,43,52,91,52,46,95,68,24,84,37,47,64,60,36,46,52,50,46,52,52,55,46,68,70,42,97,85,52,66,71,71,80,54,67,92,53,123